Protein AF-A0A4Q3SRD9-F1 (afdb_monomer_lite)

Radius of gyration: 20.33 Å; chains: 1; bounding box: 57×33×54 Å

Sequence (156 aa):
METATLEQQWEKIDLNSDHRSVRLPADCKPNLFIGFDNQNNRRLILSLTGQEKLDINDDVREYIAIQYFDLSRHLIVTLHEERFRDVFNAFILSVFNKVKHLVKPVQAATEIVQIYTDWNEFFSERTQQRLDLPSVMGLFGELFLLFQELEKAGAA

Foldseek 3Di:
DDLVVVVVLQVPQDPPDPDQKDFDDPLQLWRWIWGADPVRWIKIKTAAPDPDDDPDDWDDDDAKTWDADPVRRITMITGPDCVCVVLVSVLVVVLCVVRRPPNHSNVSVVVNSVSCVVSVVVRDPPPPPPPPPVRVVVVVVVVVVVVVVCVVVVND

Secondary structure (DSSP, 8-state):
--HHHHHHHHHT--TTSS--EEEPPTT-SSEEEEEE-TT--EEEEEE--S-PPP----EE-SSEEEEEETTTTEEEEEE--GGGHHHHHHHHHHHHHHHTT---HHHHHHHHHHHHHHHHGGGS-----PPPHHHHHHHHHHHHHHHHHHHHTT--

Structure (mmCIF, N/CA/C/O backbone):
data_AF-A0A4Q3SRD9-F1
#
_entry.id   AF-A0A4Q3SRD9-F1
#
loop_
_atom_site.group_PDB
_atom_site.id
_atom_site.type_symbol
_atom_site.label_atom_id
_atom_site.label_alt_id
_atom_site.label_comp_id
_atom_site.label_asym_id
_atom_site.label_entity_id
_atom_site.label_seq_id
_atom_site.pdbx_PDB_ins_code
_atom_site.Cartn_x
_atom_site.Cartn_y
_atom_site.Cartn_z
_atom_site.occupancy
_atom_site.B_iso_or_equiv
_atom_site.auth_seq_id
_atom_site.auth_comp_id
_atom_site.auth_asym_id
_atom_site.auth_atom_id
_atom_site.pdbx_PDB_model_num
ATOM 1 N N . MET A 1 1 ? -13.048 -1.964 -7.055 1.00 76.31 1 MET A N 1
ATOM 2 C CA . MET A 1 1 ? -12.566 -3.148 -6.320 1.00 76.31 1 MET A CA 1
ATOM 3 C C . MET A 1 1 ? -13.074 -3.041 -4.900 1.00 76.31 1 MET A C 1
ATOM 5 O O . MET A 1 1 ? -13.087 -1.932 -4.378 1.00 76.31 1 MET A O 1
ATOM 9 N N . GLU A 1 2 ? -13.524 -4.146 -4.320 1.00 78.25 2 GLU A N 1
ATOM 10 C CA . GLU A 1 2 ? -13.977 -4.212 -2.927 1.00 78.25 2 GLU A CA 1
ATOM 11 C C . GLU A 1 2 ? -12.889 -4.833 -2.046 1.00 78.25 2 GLU A C 1
ATOM 13 O O . GLU A 1 2 ? -12.022 -5.559 -2.541 1.00 78.25 2 GLU A O 1
ATOM 18 N N . THR A 1 3 ? -12.940 -4.576 -0.738 1.00 76.94 3 THR A N 1
ATOM 19 C CA . THR A 1 3 ? -11.961 -5.083 0.238 1.00 76.94 3 THR A CA 1
ATOM 20 C C . THR A 1 3 ? -11.859 -6.606 0.226 1.00 76.94 3 THR A C 1
ATOM 22 O O . THR A 1 3 ? -10.757 -7.145 0.228 1.00 76.94 3 THR A O 1
ATOM 25 N N . ALA A 1 4 ? -12.993 -7.307 0.119 1.00 74.06 4 ALA A N 1
ATOM 26 C CA . ALA A 1 4 ? -13.022 -8.768 0.049 1.00 74.06 4 ALA A CA 1
ATOM 27 C C . ALA A 1 4 ? -12.277 -9.309 -1.183 1.00 74.06 4 ALA A C 1
ATOM 29 O O . ALA A 1 4 ? -11.557 -10.300 -1.096 1.00 74.06 4 ALA A O 1
ATOM 30 N N . THR A 1 5 ? -12.398 -8.632 -2.329 1.00 81.81 5 THR A N 1
ATOM 31 C CA . THR A 1 5 ? -11.668 -9.011 -3.544 1.00 81.81 5 THR A CA 1
ATOM 32 C C . THR A 1 5 ? -10.167 -8.798 -3.383 1.00 81.81 5 THR A C 1
ATOM 34 O O . THR A 1 5 ? -9.397 -9.597 -3.902 1.00 81.81 5 THR A O 1
ATOM 37 N N . LEU A 1 6 ? -9.739 -7.741 -2.685 1.00 84.81 6 LEU A N 1
ATOM 38 C CA . LEU A 1 6 ? -8.321 -7.471 -2.444 1.00 84.81 6 LEU A CA 1
ATOM 39 C C . LEU A 1 6 ? -7.689 -8.539 -1.539 1.00 84.81 6 LEU A C 1
ATOM 41 O O . LEU A 1 6 ? -6.622 -9.044 -1.870 1.00 84.81 6 LEU A O 1
ATOM 45 N N . GLU A 1 7 ? -8.364 -8.940 -0.460 1.00 85.38 7 GLU A N 1
ATOM 46 C CA . GLU A 1 7 ? -7.888 -10.028 0.410 1.00 85.38 7 GLU A CA 1
ATOM 47 C C . GLU A 1 7 ? -7.751 -11.353 -0.346 1.00 85.38 7 GLU A C 1
ATOM 49 O O . GLU A 1 7 ? -6.721 -12.015 -0.255 1.00 85.38 7 GLU A O 1
ATOM 54 N N . GLN A 1 8 ? -8.703 -11.676 -1.222 1.00 85.19 8 GLN A N 1
ATOM 55 C CA . GLN A 1 8 ? -8.575 -12.841 -2.102 1.00 85.19 8 GLN A CA 1
ATOM 56 C C . GLN A 1 8 ? -7.377 -12.756 -3.060 1.00 85.19 8 GLN A C 1
ATOM 58 O O . GLN A 1 8 ? -6.898 -13.786 -3.526 1.00 85.19 8 GLN A O 1
ATOM 63 N N . GLN A 1 9 ? -6.910 -11.557 -3.433 1.00 86.69 9 GLN A N 1
ATOM 64 C CA . GLN A 1 9 ? -5.688 -11.421 -4.237 1.00 86.69 9 GLN A CA 1
ATOM 65 C C . GLN A 1 9 ? -4.436 -11.629 -3.385 1.00 86.69 9 GLN A C 1
ATOM 67 O O . GLN A 1 9 ? -3.482 -12.230 -3.873 1.00 86.69 9 GLN A O 1
ATOM 72 N N . TRP A 1 10 ? -4.451 -11.190 -2.123 1.00 88.25 10 TRP A N 1
ATOM 73 C CA . TRP A 1 10 ? -3.369 -11.455 -1.176 1.00 88.25 10 TRP A CA 1
ATOM 74 C C . TRP A 1 10 ? -3.178 -12.956 -0.928 1.00 88.25 10 TRP A C 1
ATOM 76 O O . TRP A 1 10 ? -2.049 -13.436 -0.973 1.00 88.25 10 TRP A O 1
ATOM 86 N N . GLU A 1 11 ? -4.268 -13.709 -0.764 1.00 86.75 11 GLU A N 1
ATOM 87 C CA . GLU A 1 11 ? -4.237 -15.166 -0.542 1.00 86.75 11 GLU A CA 1
ATOM 88 C C . GLU A 1 11 ? -3.682 -15.971 -1.728 1.00 86.75 11 GLU A C 1
ATOM 90 O O . GLU A 1 11 ? -3.209 -17.092 -1.553 1.00 86.75 11 GLU A O 1
ATOM 95 N N . LYS A 1 12 ? -3.722 -15.416 -2.945 1.00 85.75 12 LYS A N 1
ATOM 96 C CA . LYS A 1 12 ? -3.196 -16.080 -4.150 1.00 85.75 12 LYS A CA 1
ATOM 97 C C . LYS A 1 12 ? -1.677 -16.010 -4.264 1.00 85.75 12 LYS A C 1
ATOM 99 O O . LYS A 1 12 ? -1.116 -16.693 -5.120 1.00 85.75 12 LYS A O 1
ATOM 104 N N . ILE A 1 13 ? -1.019 -15.158 -3.480 1.00 86.50 13 ILE A N 1
ATOM 105 C CA . ILE A 1 13 ? 0.424 -14.964 -3.578 1.00 86.50 13 ILE A CA 1
ATOM 106 C C . ILE A 1 13 ? 1.127 -16.079 -2.806 1.00 86.50 13 ILE A C 1
ATOM 108 O O . ILE A 1 13 ? 1.071 -16.136 -1.579 1.00 86.50 13 ILE A O 1
ATOM 112 N N . ASP A 1 14 ? 1.835 -16.944 -3.529 1.00 83.75 14 ASP A N 1
ATOM 113 C CA . ASP A 1 14 ? 2.692 -17.951 -2.914 1.00 83.75 14 ASP A CA 1
ATOM 114 C C . ASP A 1 14 ? 3.995 -17.311 -2.415 1.00 83.75 14 ASP A C 1
ATOM 116 O O . ASP A 1 14 ? 4.863 -16.917 -3.203 1.00 83.75 14 ASP A O 1
ATOM 120 N N . LEU A 1 15 ? 4.141 -17.242 -1.091 1.00 80.69 15 LEU A N 1
ATOM 121 C CA . LEU A 1 15 ? 5.334 -16.731 -0.414 1.00 80.69 15 LEU A CA 1
ATOM 122 C C . LEU A 1 15 ? 6.583 -17.591 -0.671 1.00 80.69 15 LEU A C 1
ATOM 124 O O . LEU A 1 15 ? 7.697 -17.106 -0.493 1.00 80.69 15 LEU A O 1
ATOM 128 N N . ASN A 1 16 ? 6.443 -18.845 -1.102 1.00 78.31 16 ASN A N 1
ATOM 129 C CA . ASN A 1 16 ? 7.584 -19.717 -1.408 1.00 78.31 16 ASN A CA 1
ATOM 130 C C . ASN A 1 16 ? 8.042 -19.623 -2.866 1.00 78.31 16 ASN A C 1
ATOM 132 O O . ASN A 1 16 ? 9.073 -20.193 -3.219 1.00 78.31 16 ASN A O 1
ATOM 136 N N . SER A 1 17 ? 7.297 -18.908 -3.707 1.00 75.12 17 SER A N 1
ATOM 137 C CA . SER A 1 17 ? 7.637 -18.723 -5.113 1.00 75.12 17 SER A CA 1
ATOM 138 C C . SER A 1 17 ? 8.626 -17.570 -5.321 1.00 75.12 17 SER A C 1
ATOM 140 O O . SER A 1 17 ? 8.680 -16.622 -4.532 1.00 75.12 17 SER A O 1
ATOM 142 N N . ASP A 1 18 ? 9.362 -17.609 -6.436 1.00 69.38 18 ASP A N 1
ATOM 143 C CA . ASP A 1 18 ? 10.206 -16.489 -6.887 1.00 69.38 18 ASP A CA 1
ATOM 144 C C . ASP A 1 18 ? 9.377 -15.241 -7.255 1.00 69.38 18 ASP A C 1
ATOM 146 O O . ASP A 1 18 ? 9.904 -14.134 -7.339 1.00 69.38 18 ASP A O 1
ATOM 150 N N . HIS A 1 19 ? 8.070 -15.407 -7.491 1.00 67.81 19 HIS A N 1
ATOM 151 C CA . HIS A 1 19 ? 7.162 -14.366 -7.970 1.00 67.81 19 HIS A CA 1
ATOM 152 C C . HIS A 1 19 ? 6.118 -14.045 -6.897 1.00 67.81 19 HIS A C 1
ATOM 154 O O . HIS A 1 19 ? 4.944 -14.392 -7.010 1.00 67.81 19 HIS A O 1
ATOM 160 N N . ARG A 1 20 ? 6.543 -13.333 -5.849 1.00 87.38 20 ARG A N 1
ATOM 161 C CA . ARG A 1 20 ? 5.688 -12.942 -4.714 1.00 87.38 20 ARG A CA 1
ATOM 162 C C . ARG A 1 20 ? 4.788 -11.738 -5.017 1.00 87.38 20 ARG A C 1
ATOM 164 O O . ARG A 1 20 ? 4.638 -10.853 -4.178 1.00 87.38 20 ARG A O 1
ATOM 171 N N . SER A 1 21 ? 4.219 -11.650 -6.218 1.00 89.62 21 SER A N 1
ATOM 172 C CA . SER A 1 21 ? 3.329 -10.548 -6.595 1.00 89.62 21 SER A CA 1
ATOM 173 C C . SER A 1 21 ? 2.230 -10.970 -7.566 1.00 89.62 21 SER A C 1
ATOM 175 O O . SER A 1 21 ? 2.382 -11.883 -8.374 1.00 89.62 21 SER A O 1
ATOM 177 N N . VAL A 1 22 ? 1.097 -10.278 -7.479 1.00 90.69 22 VAL A N 1
ATOM 178 C CA . VAL A 1 22 ? -0.093 -10.483 -8.304 1.00 90.69 22 VAL A CA 1
ATOM 179 C C . VAL A 1 22 ? -0.530 -9.140 -8.873 1.00 90.69 22 VAL A C 1
ATOM 181 O O . VAL A 1 22 ? -0.546 -8.117 -8.185 1.00 90.69 22 VAL A O 1
ATOM 184 N N . ARG A 1 23 ? -0.893 -9.131 -10.158 1.00 89.00 23 ARG A N 1
ATOM 185 C CA . ARG A 1 23 ? -1.420 -7.935 -10.818 1.00 89.00 23 ARG A CA 1
ATOM 186 C C . ARG A 1 23 ? -2.840 -7.656 -10.326 1.00 89.00 23 ARG A C 1
ATOM 188 O O . ARG A 1 23 ? -3.676 -8.558 -10.306 1.00 89.00 23 ARG A O 1
ATOM 195 N N . LEU A 1 24 ? -3.122 -6.401 -9.983 1.00 86.69 24 LEU A N 1
ATOM 196 C CA . LEU A 1 24 ? -4.485 -5.957 -9.700 1.00 86.69 24 LEU A CA 1
ATOM 197 C C . LEU A 1 24 ? -5.360 -6.027 -10.974 1.00 86.69 24 LEU A C 1
ATOM 199 O O . LEU A 1 24 ? -4.819 -6.113 -12.079 1.00 86.69 24 LEU A O 1
ATOM 203 N N . PRO A 1 25 ? -6.702 -6.058 -10.841 1.00 81.56 25 PRO A N 1
ATOM 204 C CA . PRO A 1 25 ? -7.615 -6.461 -11.915 1.00 81.56 25 PRO A CA 1
ATOM 205 C C . PRO A 1 25 ? -7.414 -5.747 -13.265 1.00 81.56 25 PRO A C 1
ATOM 207 O O . PRO A 1 25 ? -6.951 -4.610 -13.335 1.00 81.56 25 PRO A O 1
ATOM 210 N N . ALA A 1 26 ? -7.781 -6.438 -14.353 1.00 63.09 26 ALA A N 1
ATOM 211 C CA . ALA A 1 26 ? -7.483 -6.046 -15.738 1.00 63.09 26 ALA A CA 1
ATOM 212 C C . ALA A 1 26 ? -8.160 -4.747 -16.219 1.00 63.09 26 ALA A C 1
ATOM 214 O O . ALA A 1 26 ? -7.761 -4.199 -17.245 1.00 63.09 26 ALA A O 1
ATOM 215 N N . ASP A 1 27 ? -9.168 -4.248 -15.500 1.00 78.00 27 ASP A N 1
ATOM 216 C CA . ASP A 1 27 ? -9.781 -2.937 -15.744 1.00 78.00 27 ASP A CA 1
ATOM 217 C C . ASP A 1 27 ? -8.857 -1.771 -15.346 1.00 78.00 27 ASP A C 1
ATOM 219 O O . ASP A 1 27 ? -9.083 -0.630 -15.760 1.00 78.00 27 ASP A O 1
ATOM 223 N N . CYS A 1 28 ? -7.794 -2.054 -14.587 1.00 80.88 28 CYS A N 1
ATOM 224 C CA . CYS A 1 28 ? -6.727 -1.116 -14.276 1.00 80.88 28 CYS A CA 1
ATOM 225 C C . CYS A 1 28 ? -5.819 -0.924 -15.496 1.00 80.88 28 CYS A C 1
ATOM 227 O O . CYS A 1 28 ? -5.048 -1.813 -15.875 1.00 80.88 28 CYS A O 1
ATOM 229 N N . LYS A 1 29 ? -5.903 0.258 -16.117 1.00 84.69 29 LYS A N 1
ATOM 230 C CA . LYS A 1 29 ? -5.023 0.617 -17.236 1.00 84.69 29 LYS A CA 1
ATOM 231 C C . LYS A 1 29 ? -3.550 0.698 -16.816 1.00 84.69 29 LYS A C 1
ATOM 233 O O . LYS A 1 29 ? -2.717 0.205 -17.577 1.00 84.69 29 LYS A O 1
ATOM 238 N N . PRO A 1 30 ? -3.197 1.269 -15.646 1.00 85.19 30 PRO A N 1
ATOM 239 C CA . PRO A 1 30 ? -1.835 1.173 -15.138 1.00 85.19 30 PRO A CA 1
ATOM 240 C C . PRO A 1 30 ? -1.450 -0.264 -14.769 1.00 85.19 30 PRO A C 1
ATOM 242 O O . PRO A 1 30 ? -2.270 -1.064 -14.316 1.00 85.19 30 PRO A O 1
ATOM 245 N N . ASN A 1 31 ? -0.162 -0.578 -14.896 1.00 89.00 31 ASN A N 1
ATOM 246 C CA . ASN A 1 31 ? 0.393 -1.848 -14.436 1.00 89.00 31 ASN A CA 1
ATOM 247 C C . ASN A 1 31 ? 0.613 -1.797 -12.920 1.00 89.00 31 ASN A C 1
ATOM 249 O O . ASN A 1 31 ? 1.713 -1.510 -12.449 1.00 89.00 31 ASN A O 1
ATOM 253 N N . LEU A 1 32 ? -0.465 -2.034 -12.173 1.00 91.25 32 LEU A N 1
ATOM 254 C CA . LEU A 1 32 ? -0.478 -2.036 -10.715 1.00 91.25 32 LEU A CA 1
ATOM 255 C C . LEU A 1 32 ? -0.469 -3.475 -10.182 1.00 91.25 32 LEU A C 1
ATOM 257 O O . LEU A 1 32 ? -1.238 -4.322 -10.643 1.00 91.25 32 LEU A O 1
ATOM 261 N N . PHE A 1 33 ? 0.380 -3.743 -9.200 1.00 92.88 33 PHE A N 1
ATOM 262 C CA . PHE A 1 33 ? 0.560 -5.051 -8.579 1.00 92.88 33 PHE A CA 1
ATOM 263 C C . PHE A 1 33 ? 0.567 -4.912 -7.064 1.00 92.88 33 PHE A C 1
ATOM 265 O O . PHE A 1 33 ? 0.988 -3.890 -6.526 1.00 92.88 33 PHE A O 1
ATOM 272 N N . ILE A 1 34 ? 0.143 -5.966 -6.384 1.00 93.81 34 ILE A N 1
ATOM 273 C CA . ILE A 1 34 ? 0.359 -6.152 -4.953 1.00 93.81 34 ILE A CA 1
ATOM 274 C C . ILE A 1 34 ? 1.319 -7.317 -4.752 1.00 93.81 34 ILE A C 1
ATOM 276 O O . ILE A 1 34 ? 1.367 -8.228 -5.578 1.00 93.81 34 ILE A O 1
ATOM 280 N N . GLY A 1 35 ? 2.112 -7.292 -3.692 1.00 93.75 35 GLY A N 1
ATOM 281 C CA . GLY A 1 35 ? 3.103 -8.334 -3.466 1.00 93.75 35 GLY A CA 1
ATOM 282 C C . GLY A 1 35 ? 3.714 -8.307 -2.082 1.00 93.75 35 GLY A C 1
ATOM 283 O O . GLY A 1 35 ? 3.419 -7.426 -1.279 1.00 93.75 35 GLY A O 1
ATOM 284 N N . PHE A 1 36 ? 4.587 -9.270 -1.832 1.00 91.75 36 PHE A N 1
ATOM 285 C CA . PHE A 1 36 ? 5.401 -9.341 -0.632 1.00 91.75 36 PHE A CA 1
ATOM 286 C C . PHE A 1 36 ? 6.870 -9.181 -0.980 1.00 91.75 36 PHE A C 1
ATOM 288 O O . PHE A 1 36 ? 7.313 -9.528 -2.077 1.00 91.75 36 PHE A O 1
ATOM 295 N N . ASP A 1 37 ? 7.635 -8.670 -0.029 1.00 89.19 37 ASP A N 1
ATOM 296 C CA . ASP A 1 37 ? 9.082 -8.646 -0.141 1.00 89.19 37 ASP A CA 1
ATOM 297 C C . ASP A 1 37 ? 9.763 -9.853 0.499 1.00 89.19 37 ASP A C 1
ATOM 299 O O . ASP A 1 37 ? 9.127 -10.817 0.932 1.00 89.19 37 ASP A O 1
ATOM 303 N N . ASN A 1 38 ? 11.094 -9.808 0.540 1.00 86.19 38 ASN A N 1
ATOM 304 C CA . ASN A 1 38 ? 11.903 -10.866 1.137 1.00 86.19 38 ASN A CA 1
ATOM 305 C C . ASN A 1 38 ? 11.708 -10.967 2.661 1.00 86.19 38 ASN A C 1
ATOM 307 O O . ASN A 1 38 ? 12.038 -11.996 3.241 1.00 86.19 38 ASN A O 1
ATOM 311 N N . GLN A 1 39 ? 11.183 -9.918 3.297 1.00 87.12 39 GLN A N 1
ATOM 312 C CA . GLN A 1 39 ? 10.861 -9.835 4.722 1.00 87.12 39 GLN A CA 1
ATOM 313 C C . GLN A 1 39 ? 9.368 -10.096 4.998 1.00 87.12 39 GLN A C 1
ATOM 315 O O . GLN A 1 39 ? 8.943 -10.002 6.144 1.00 87.12 39 GLN A O 1
ATOM 320 N N . ASN A 1 40 ? 8.585 -10.463 3.976 1.00 87.88 40 ASN A N 1
ATOM 321 C CA . ASN A 1 40 ? 7.128 -10.629 4.018 1.00 87.88 40 ASN A CA 1
ATOM 322 C C . ASN A 1 40 ? 6.339 -9.340 4.314 1.00 87.88 40 ASN A C 1
ATOM 324 O O . ASN A 1 40 ? 5.187 -9.403 4.737 1.00 87.88 40 ASN A O 1
ATOM 328 N N . ASN A 1 41 ? 6.908 -8.175 4.021 1.00 91.31 41 ASN A N 1
ATOM 329 C CA . ASN A 1 41 ? 6.192 -6.904 4.063 1.00 91.31 41 ASN A CA 1
ATOM 330 C C . ASN A 1 41 ? 5.271 -6.768 2.849 1.00 91.31 41 ASN A C 1
ATOM 332 O O . ASN A 1 41 ? 5.692 -7.027 1.714 1.00 91.31 41 ASN A O 1
ATOM 336 N N . ARG A 1 42 ? 4.036 -6.304 3.065 1.00 94.00 42 ARG A N 1
ATOM 337 C CA . ARG A 1 42 ? 3.092 -6.004 1.979 1.00 94.00 42 ARG A CA 1
ATOM 338 C C . ARG A 1 42 ? 3.590 -4.821 1.147 1.00 94.00 42 ARG A C 1
ATOM 340 O O . ARG A 1 42 ? 4.058 -3.813 1.675 1.00 94.00 42 ARG A O 1
ATOM 347 N N . ARG A 1 43 ? 3.445 -4.928 -0.172 1.00 94.50 43 ARG A N 1
ATOM 348 C CA . ARG A 1 43 ? 3.860 -3.922 -1.152 1.00 94.50 43 ARG A CA 1
ATOM 349 C C . ARG A 1 43 ? 2.775 -3.638 -2.174 1.00 94.50 43 ARG A C 1
ATOM 351 O O . ARG A 1 43 ? 2.102 -4.548 -2.653 1.00 94.50 43 ARG A O 1
ATOM 358 N N . LEU A 1 44 ? 2.685 -2.373 -2.560 1.00 94.81 44 LEU A N 1
ATOM 359 C CA . LEU A 1 44 ? 1.999 -1.904 -3.754 1.00 94.81 44 LEU A CA 1
ATOM 360 C C . LEU A 1 44 ? 3.058 -1.475 -4.768 1.00 94.81 44 LEU A C 1
ATOM 362 O O . LEU A 1 44 ? 3.952 -0.701 -4.442 1.00 94.81 44 LEU A O 1
ATOM 366 N N . ILE A 1 45 ? 2.968 -1.980 -5.991 1.00 93.94 45 ILE A N 1
ATOM 367 C CA . ILE A 1 45 ? 3.978 -1.787 -7.029 1.00 93.94 45 ILE A CA 1
ATOM 368 C C . ILE A 1 45 ? 3.288 -1.224 -8.265 1.00 93.94 45 ILE A C 1
ATOM 370 O O . ILE A 1 45 ? 2.399 -1.853 -8.836 1.00 93.94 45 ILE A O 1
ATOM 374 N N . LEU A 1 46 ? 3.723 -0.054 -8.711 1.00 92.00 46 LEU A N 1
ATOM 375 C CA . LEU A 1 46 ? 3.367 0.515 -10.003 1.00 92.00 46 LEU A CA 1
ATOM 376 C C . LEU A 1 46 ? 4.551 0.341 -10.954 1.00 92.00 46 LEU A C 1
ATOM 378 O O . LEU A 1 46 ? 5.630 0.879 -10.712 1.00 92.00 46 LEU A O 1
ATOM 382 N N . SER A 1 47 ? 4.334 -0.373 -12.055 1.00 90.06 47 SER A N 1
ATOM 383 C CA . SER A 1 47 ? 5.305 -0.485 -13.145 1.00 90.06 47 SER A CA 1
ATOM 384 C C . SER A 1 47 ? 5.044 0.587 -14.203 1.00 90.06 47 SER A C 1
ATOM 386 O O . SER A 1 47 ? 3.939 0.697 -14.747 1.00 90.06 47 SER A O 1
ATOM 388 N N . LEU A 1 48 ? 6.063 1.388 -14.498 1.00 86.62 48 LEU A N 1
ATOM 389 C CA . LEU A 1 48 ? 5.993 2.503 -15.437 1.00 86.62 48 LEU A CA 1
ATOM 390 C C . LEU A 1 48 ? 6.535 2.061 -16.799 1.00 86.62 48 LEU A C 1
ATOM 392 O O . LEU A 1 48 ? 7.721 1.795 -16.967 1.00 86.62 48 LEU A O 1
ATOM 396 N N . THR A 1 49 ? 5.665 2.016 -17.808 1.00 77.31 49 THR A N 1
ATOM 397 C CA . THR A 1 49 ? 6.035 1.608 -19.176 1.00 77.31 49 THR A CA 1
ATOM 398 C C . THR A 1 49 ? 6.584 2.753 -20.038 1.00 77.31 49 THR A C 1
ATOM 400 O O . THR A 1 49 ? 7.038 2.520 -21.157 1.00 77.31 49 THR A O 1
ATOM 403 N N . GLY A 1 50 ? 6.550 3.995 -19.543 1.00 70.19 50 GLY A N 1
ATOM 404 C CA . GLY A 1 50 ? 7.002 5.193 -20.261 1.00 70.19 50 GLY A CA 1
ATOM 405 C C . GLY A 1 50 ? 8.491 5.500 -20.074 1.00 70.19 50 GLY A C 1
ATOM 406 O O . GLY A 1 50 ? 9.116 5.010 -19.139 1.00 70.19 50 GLY A O 1
ATOM 407 N N . GLN A 1 51 ? 9.059 6.326 -20.964 1.00 69.31 51 GLN A N 1
ATOM 408 C CA . GLN A 1 51 ? 10.422 6.882 -20.846 1.00 69.31 51 GLN A CA 1
ATOM 409 C C . GLN A 1 51 ? 10.472 8.252 -20.152 1.00 69.31 51 GLN A C 1
ATOM 411 O O . GLN A 1 51 ? 11.527 8.877 -20.094 1.00 69.31 51 GLN A O 1
ATOM 416 N N . GLU A 1 52 ? 9.334 8.728 -19.656 1.00 72.62 52 GLU A N 1
ATOM 417 C CA . GLU A 1 52 ? 9.228 10.021 -18.992 1.00 72.62 52 GLU A CA 1
ATOM 418 C C . GLU A 1 52 ? 9.994 9.989 -17.664 1.00 72.62 52 GLU A C 1
ATOM 420 O O . GLU A 1 52 ? 9.886 9.034 -16.895 1.00 72.62 52 GLU A O 1
ATOM 425 N N . LYS A 1 53 ? 10.788 11.034 -17.410 1.00 70.06 53 LYS A N 1
ATOM 426 C CA . LYS A 1 53 ? 11.510 11.179 -16.149 1.00 70.06 53 LYS A CA 1
ATOM 427 C C . LYS A 1 53 ? 10.517 11.581 -15.061 1.00 70.06 53 LYS A C 1
ATOM 429 O O . LYS A 1 53 ? 9.797 12.565 -15.221 1.00 70.06 53 LYS A O 1
ATOM 434 N N . LEU A 1 54 ? 10.497 10.821 -13.975 1.00 77.00 54 LEU A N 1
ATOM 435 C CA . LEU A 1 54 ? 9.736 11.130 -12.773 1.00 77.00 54 LEU A CA 1
ATOM 436 C C . LEU A 1 54 ? 10.689 11.688 -11.725 1.00 77.00 54 LEU A C 1
ATOM 438 O O . LEU A 1 54 ? 11.744 11.112 -11.483 1.00 77.00 54 LEU A O 1
ATOM 442 N N . ASP A 1 55 ? 10.313 12.817 -11.138 1.00 74.00 55 ASP A N 1
ATOM 443 C CA . ASP A 1 55 ? 11.005 13.398 -9.992 1.00 74.00 55 ASP A CA 1
ATOM 444 C C . ASP A 1 55 ? 10.156 13.109 -8.753 1.00 74.00 55 ASP A C 1
ATOM 446 O O . ASP A 1 55 ? 9.322 13.913 -8.335 1.00 74.00 55 ASP A O 1
ATOM 450 N N . ILE A 1 56 ? 10.254 11.869 -8.271 1.00 80.56 56 ILE A N 1
ATOM 451 C CA . ILE A 1 56 ? 9.578 11.415 -7.055 1.00 80.56 56 ILE A CA 1
ATOM 452 C C . ILE A 1 56 ? 10.643 11.321 -5.976 1.00 80.56 56 ILE A C 1
ATOM 454 O O . ILE A 1 56 ? 11.603 10.569 -6.119 1.00 80.56 56 ILE A O 1
ATOM 458 N N . ASN A 1 57 ? 10.454 12.080 -4.901 1.00 80.62 57 ASN A N 1
ATOM 459 C CA . ASN A 1 57 ? 11.298 11.961 -3.726 1.00 80.62 57 ASN A CA 1
ATOM 460 C C . ASN A 1 57 ? 10.890 10.717 -2.944 1.00 80.62 57 ASN A C 1
ATOM 462 O O . ASN A 1 57 ? 9.724 10.578 -2.563 1.00 80.62 57 ASN A O 1
ATOM 466 N N . ASP A 1 58 ? 11.859 9.847 -2.688 1.00 88.06 58 ASP A N 1
ATOM 467 C CA . ASP A 1 58 ? 11.690 8.747 -1.750 1.00 88.06 58 ASP A CA 1
ATOM 468 C C . ASP A 1 58 ? 11.344 9.307 -0.361 1.00 88.06 58 ASP A C 1
ATOM 470 O O . ASP A 1 58 ? 11.969 10.256 0.120 1.00 88.06 58 ASP A O 1
ATOM 474 N N . ASP A 1 59 ? 10.361 8.701 0.296 1.00 89.06 59 ASP A N 1
ATOM 475 C CA . ASP A 1 59 ? 10.008 8.982 1.688 1.00 89.06 59 ASP A CA 1
ATOM 476 C C . ASP A 1 59 ? 9.965 7.648 2.427 1.00 89.06 59 ASP A C 1
ATOM 478 O O . ASP A 1 59 ? 9.057 6.838 2.237 1.00 89.06 59 ASP A O 1
ATOM 482 N N . VAL A 1 60 ? 10.996 7.403 3.233 1.00 86.56 60 VAL A N 1
ATOM 483 C CA . VAL A 1 60 ? 11.147 6.184 4.029 1.00 86.56 60 VAL A CA 1
ATOM 484 C C . VAL A 1 60 ? 10.844 6.529 5.478 1.00 86.56 60 VAL A C 1
ATOM 486 O O . VAL A 1 60 ? 11.630 7.214 6.135 1.00 86.56 60 VAL A O 1
ATOM 489 N N . ARG A 1 61 ? 9.704 6.051 5.978 1.00 85.50 61 ARG A N 1
ATOM 490 C CA . ARG A 1 61 ? 9.290 6.223 7.373 1.00 85.50 61 ARG A CA 1
ATOM 491 C C . ARG A 1 61 ? 9.245 4.888 8.098 1.00 85.50 61 ARG A C 1
ATOM 493 O O . ARG A 1 61 ? 9.444 3.831 7.510 1.00 85.50 61 ARG A O 1
ATOM 500 N N . GLU A 1 62 ? 8.978 4.959 9.397 1.00 83.38 62 GLU A N 1
ATOM 501 C CA . GLU A 1 62 ? 8.994 3.806 10.299 1.00 83.38 62 GLU A CA 1
ATOM 502 C C . GLU A 1 62 ? 7.993 2.709 9.896 1.00 83.38 62 GLU A C 1
ATOM 504 O O . GLU A 1 62 ? 8.334 1.532 9.927 1.00 83.38 62 GLU A O 1
ATOM 509 N N . TYR A 1 63 ? 6.781 3.085 9.474 1.00 89.94 63 TYR A N 1
ATOM 510 C CA . TYR A 1 63 ? 5.681 2.134 9.251 1.00 89.94 63 TYR A CA 1
ATOM 511 C C . TYR A 1 63 ? 5.300 1.951 7.785 1.00 89.94 63 TYR A C 1
ATOM 513 O O . TYR A 1 63 ? 4.766 0.908 7.409 1.00 89.94 63 TYR A O 1
ATOM 521 N N . ILE A 1 64 ? 5.569 2.950 6.949 1.00 92.75 64 ILE A N 1
ATOM 522 C CA . ILE A 1 64 ? 5.296 2.920 5.516 1.00 92.75 64 ILE A CA 1
ATOM 523 C C . ILE A 1 64 ? 6.401 3.677 4.781 1.00 92.75 64 ILE A C 1
ATOM 525 O O . ILE A 1 64 ? 6.928 4.666 5.289 1.00 92.75 64 ILE A O 1
ATOM 529 N N . ALA A 1 65 ? 6.759 3.213 3.593 1.00 93.19 65 ALA A N 1
ATOM 530 C CA . ALA A 1 65 ? 7.735 3.869 2.739 1.00 93.19 65 ALA A CA 1
ATOM 531 C C . ALA A 1 65 ? 7.236 3.925 1.301 1.00 93.19 65 ALA A C 1
ATOM 533 O O . ALA A 1 65 ? 6.606 2.979 0.827 1.00 93.19 65 ALA A O 1
ATOM 534 N N . ILE A 1 66 ? 7.568 4.999 0.593 1.00 93.81 66 ILE A N 1
ATOM 535 C CA . ILE A 1 66 ? 7.430 5.114 -0.858 1.00 93.81 66 ILE A CA 1
ATOM 536 C C . ILE A 1 66 ? 8.815 5.303 -1.468 1.00 93.81 66 ILE A C 1
ATOM 538 O O . ILE A 1 66 ? 9.605 6.127 -1.012 1.00 93.81 66 ILE A O 1
ATOM 542 N N . GLN A 1 67 ? 9.118 4.501 -2.482 1.00 92.88 67 GLN A N 1
ATOM 543 C CA . GLN A 1 67 ? 10.415 4.492 -3.141 1.00 92.88 67 GLN A CA 1
ATOM 544 C C . GLN A 1 67 ? 10.238 4.375 -4.645 1.00 92.88 67 GLN A C 1
ATOM 546 O O . GLN A 1 67 ? 9.444 3.559 -5.129 1.00 92.88 67 GLN A O 1
ATOM 551 N N . TYR A 1 68 ? 11.001 5.160 -5.390 1.00 91.25 68 TYR A N 1
ATOM 552 C CA . TYR A 1 68 ? 11.008 5.130 -6.839 1.00 91.25 68 TYR A CA 1
ATOM 553 C C . TYR A 1 68 ? 12.355 4.632 -7.367 1.00 91.25 68 TYR A C 1
ATOM 555 O O . TYR A 1 68 ? 13.412 5.225 -7.176 1.00 91.25 68 TYR A O 1
ATOM 563 N N . PHE A 1 69 ? 12.312 3.507 -8.075 1.00 88.19 69 PHE A N 1
ATOM 564 C CA . PHE A 1 69 ? 13.488 2.885 -8.665 1.00 88.19 69 PHE A CA 1
ATOM 565 C C . PHE A 1 69 ? 13.599 3.270 -10.138 1.00 88.19 69 PHE A C 1
ATOM 567 O O . PHE A 1 69 ? 12.981 2.638 -10.994 1.00 88.19 69 PHE A O 1
ATOM 574 N N . ASP A 1 70 ? 14.440 4.257 -10.444 1.00 83.50 70 ASP A N 1
ATOM 575 C CA . ASP A 1 70 ? 14.662 4.753 -11.811 1.00 83.50 70 ASP A CA 1
ATOM 576 C C . ASP A 1 70 ? 15.106 3.665 -12.803 1.00 83.50 70 ASP A C 1
ATOM 578 O O . ASP A 1 70 ? 14.636 3.614 -13.941 1.00 83.50 70 ASP A O 1
ATOM 582 N N . LEU A 1 71 ? 16.004 2.771 -12.371 1.00 83.19 71 LEU A N 1
ATOM 583 C CA . LEU A 1 71 ? 16.573 1.722 -13.227 1.00 83.19 71 LEU A CA 1
ATOM 584 C C . LEU A 1 71 ? 15.528 0.692 -13.657 1.00 83.19 71 LEU A C 1
ATOM 586 O O . LEU A 1 71 ? 15.496 0.284 -14.815 1.00 83.19 71 LEU A O 1
ATOM 590 N N . SER A 1 72 ? 14.688 0.258 -12.716 1.00 84.38 72 SER A N 1
ATOM 591 C CA . SER A 1 72 ? 13.653 -0.740 -12.982 1.00 84.38 72 SER A CA 1
ATOM 592 C C . SER A 1 72 ? 12.328 -0.103 -13.398 1.00 84.38 72 SER A C 1
ATOM 594 O O . SER A 1 72 ? 11.464 -0.810 -13.902 1.00 84.38 72 SER A O 1
ATOM 596 N N . ARG A 1 73 ? 12.171 1.215 -13.221 1.00 87.81 73 ARG A N 1
ATOM 597 C CA . ARG A 1 73 ? 10.944 1.989 -13.455 1.00 87.81 73 ARG A CA 1
ATOM 598 C C . ARG A 1 73 ? 9.755 1.488 -12.646 1.00 87.81 73 ARG A C 1
ATOM 600 O O . ARG A 1 73 ? 8.650 1.317 -13.165 1.00 87.81 73 ARG A O 1
ATOM 607 N N . HIS A 1 74 ? 9.990 1.275 -11.356 1.00 91.00 74 HIS A N 1
ATOM 608 C CA . HIS A 1 74 ? 8.945 0.895 -10.413 1.00 91.00 74 HIS A CA 1
ATOM 609 C C . HIS A 1 74 ? 8.805 1.941 -9.317 1.00 91.00 74 HIS A C 1
ATOM 611 O O . HIS A 1 74 ? 9.789 2.313 -8.684 1.00 91.00 74 HIS A O 1
ATOM 617 N N . LEU A 1 75 ? 7.570 2.368 -9.072 1.00 92.25 75 LEU A N 1
ATOM 618 C CA . LEU A 1 75 ? 7.196 3.065 -7.848 1.00 92.25 75 LEU A CA 1
ATOM 619 C C . LEU A 1 75 ? 6.636 2.022 -6.881 1.00 92.25 75 LEU A C 1
ATOM 621 O O . LEU A 1 75 ? 5.688 1.310 -7.217 1.00 92.25 75 LEU A O 1
ATOM 625 N N . ILE A 1 76 ? 7.243 1.904 -5.708 1.00 93.88 76 ILE A N 1
ATOM 626 C CA . ILE A 1 76 ? 6.922 0.882 -4.717 1.00 93.88 76 ILE A CA 1
ATOM 627 C C . ILE A 1 76 ? 6.526 1.571 -3.421 1.00 93.88 76 ILE A C 1
ATOM 629 O O . ILE A 1 76 ? 7.279 2.382 -2.895 1.00 93.88 76 ILE A O 1
ATOM 633 N N . VAL A 1 77 ? 5.364 1.206 -2.889 1.00 95.06 77 VAL A N 1
ATOM 634 C CA . VAL A 1 77 ? 4.955 1.550 -1.527 1.00 95.06 77 VAL A CA 1
ATOM 635 C C . VAL A 1 77 ? 5.039 0.286 -0.681 1.00 95.06 77 VAL A C 1
ATOM 637 O O . VAL A 1 77 ? 4.412 -0.716 -1.024 1.00 95.06 77 VAL A O 1
ATOM 640 N N . THR A 1 78 ? 5.814 0.317 0.399 1.00 95.12 78 THR A N 1
ATOM 641 C CA . THR A 1 78 ? 6.033 -0.821 1.304 1.00 95.12 78 THR A CA 1
ATOM 642 C C . THR A 1 78 ? 5.456 -0.515 2.676 1.00 95.12 78 THR A C 1
ATOM 644 O O . THR A 1 78 ? 5.697 0.559 3.218 1.00 95.12 78 THR A O 1
ATOM 647 N N . LEU A 1 79 ? 4.718 -1.467 3.241 1.00 94.69 79 LEU A N 1
ATOM 648 C CA . LEU A 1 79 ? 4.261 -1.437 4.625 1.00 94.69 79 LEU A CA 1
ATOM 649 C C . LEU A 1 79 ? 5.260 -2.193 5.507 1.00 94.69 79 LEU A C 1
ATOM 651 O O . LEU A 1 79 ? 5.421 -3.394 5.331 1.00 94.69 79 LEU A O 1
ATOM 655 N N . HIS A 1 80 ? 5.895 -1.517 6.459 1.00 91.62 80 HIS A N 1
ATOM 656 C CA . HIS A 1 80 ? 6.891 -2.115 7.357 1.00 91.62 80 HIS A CA 1
ATOM 657 C C . HIS A 1 80 ? 6.300 -2.680 8.656 1.00 91.62 80 HIS A C 1
ATOM 659 O O . HIS A 1 80 ? 6.995 -3.375 9.391 1.00 91.62 80 HIS A O 1
ATOM 665 N N . GLU A 1 81 ? 5.028 -2.395 8.946 1.00 89.31 81 GLU A N 1
ATOM 666 C CA . GLU A 1 81 ? 4.381 -2.776 10.201 1.00 89.31 81 GLU A CA 1
ATOM 667 C C . GLU A 1 81 ? 2.980 -3.358 9.962 1.00 89.31 81 GLU A C 1
ATOM 669 O O . GLU A 1 81 ? 2.051 -2.670 9.524 1.00 89.31 81 GLU A O 1
ATOM 674 N N . GLU A 1 82 ? 2.823 -4.642 10.289 1.00 88.00 82 GLU A N 1
ATOM 675 C CA . GLU A 1 82 ? 1.625 -5.437 9.997 1.00 88.00 82 GLU A CA 1
ATOM 676 C C . GLU A 1 82 ? 0.393 -4.966 10.783 1.00 88.00 82 GLU A C 1
ATOM 678 O O . GLU A 1 82 ? -0.734 -5.140 10.318 1.00 88.00 82 GLU A O 1
ATOM 683 N N . ARG A 1 83 ? 0.549 -4.287 11.932 1.00 88.50 83 ARG A N 1
ATOM 684 C CA . ARG A 1 83 ? -0.612 -3.745 12.675 1.00 88.50 83 ARG A CA 1
ATOM 685 C C . ARG A 1 83 ? -1.441 -2.745 11.855 1.00 88.50 83 ARG A C 1
ATOM 687 O O . ARG A 1 83 ? -2.615 -2.537 12.150 1.00 88.50 83 ARG A O 1
ATOM 694 N N . PHE A 1 84 ? -0.852 -2.141 10.820 1.00 89.81 84 PHE A N 1
ATOM 695 C CA . PHE A 1 84 ? -1.517 -1.202 9.911 1.00 89.81 84 PHE A CA 1
ATOM 696 C C . PHE A 1 84 ? -2.057 -1.859 8.633 1.00 89.81 84 PHE A C 1
ATOM 698 O O . PHE A 1 84 ? -2.490 -1.157 7.720 1.00 89.81 84 PHE A O 1
ATOM 705 N N . ARG A 1 85 ? -2.077 -3.192 8.547 1.00 90.81 85 ARG A N 1
ATOM 706 C CA . ARG A 1 85 ? -2.535 -3.946 7.371 1.00 90.81 85 ARG A CA 1
ATOM 707 C C . ARG A 1 85 ? -3.889 -3.489 6.830 1.00 90.81 85 ARG A C 1
ATOM 709 O O . ARG A 1 85 ? -4.033 -3.280 5.628 1.00 90.81 85 ARG A O 1
ATOM 716 N N . ASP A 1 86 ? -4.876 -3.307 7.702 1.00 89.81 86 ASP A N 1
ATOM 717 C CA . ASP A 1 86 ? -6.229 -2.936 7.276 1.00 89.81 86 ASP A CA 1
ATOM 718 C C . ASP A 1 86 ? -6.278 -1.488 6.748 1.00 89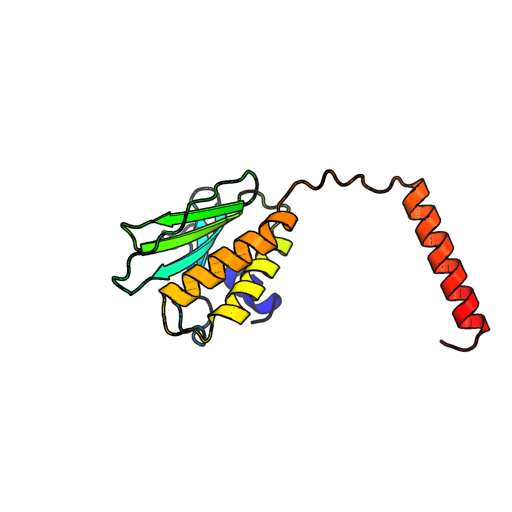.81 86 ASP A C 1
ATOM 720 O O . ASP A 1 86 ? -6.953 -1.207 5.754 1.00 89.81 86 ASP A O 1
ATOM 724 N N . VAL A 1 87 ? -5.483 -0.586 7.338 1.00 91.12 87 VAL A N 1
ATOM 725 C CA . VAL A 1 87 ? -5.281 0.787 6.838 1.00 91.12 87 VAL A CA 1
ATOM 726 C C . VAL A 1 87 ? -4.590 0.752 5.475 1.00 91.12 87 VAL A C 1
ATOM 728 O O . VAL A 1 87 ? -5.003 1.444 4.547 1.00 91.12 87 VAL A O 1
ATOM 731 N N . PHE A 1 88 ? -3.586 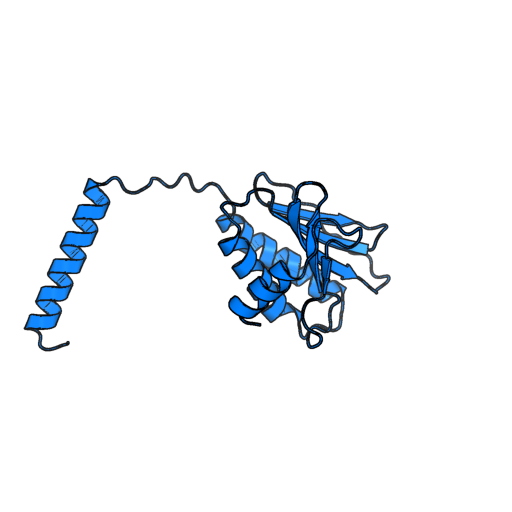-0.109 5.314 1.00 94.12 88 PHE A N 1
ATOM 732 C CA . PHE A 1 88 ? -2.872 -0.286 4.055 1.00 94.12 88 PHE A CA 1
ATOM 733 C C . PHE A 1 88 ? -3.766 -0.837 2.941 1.00 94.12 88 PHE A C 1
ATOM 735 O O . PHE A 1 88 ? -3.709 -0.368 1.806 1.00 94.12 88 PHE A O 1
ATOM 742 N N . ASN A 1 89 ? -4.663 -1.768 3.254 1.00 92.62 89 ASN A N 1
ATOM 743 C CA . ASN A 1 89 ? -5.664 -2.240 2.301 1.00 92.62 89 ASN A CA 1
ATOM 744 C C . ASN A 1 89 ? -6.611 -1.117 1.857 1.00 92.62 89 ASN A C 1
ATOM 746 O O . ASN A 1 89 ? -6.899 -0.986 0.666 1.00 92.62 89 ASN A O 1
ATOM 750 N N . ALA A 1 90 ? -7.066 -0.277 2.790 1.00 92.19 90 ALA A N 1
ATOM 751 C CA . ALA A 1 90 ? -7.898 0.880 2.468 1.00 92.19 90 ALA A CA 1
ATOM 752 C C . ALA A 1 90 ? -7.144 1.919 1.612 1.00 92.19 90 ALA A C 1
ATOM 754 O O . ALA A 1 90 ? -7.712 2.472 0.662 1.00 92.19 90 ALA A O 1
ATOM 755 N N . PHE A 1 91 ? -5.846 2.107 1.866 1.00 94.19 91 PHE A N 1
ATOM 756 C CA . PHE A 1 91 ? -4.950 2.889 1.014 1.00 94.19 91 PHE A CA 1
ATOM 757 C C . PHE A 1 91 ? -4.872 2.310 -0.409 1.00 94.19 91 PHE A C 1
ATOM 759 O O . PHE A 1 91 ? -5.120 3.032 -1.375 1.00 94.19 91 PHE A O 1
ATOM 766 N N . ILE A 1 92 ? -4.623 1.003 -0.566 1.00 93.62 92 ILE A N 1
ATOM 767 C CA . ILE A 1 92 ? -4.552 0.341 -1.884 1.00 93.62 92 ILE A CA 1
ATOM 768 C C . ILE A 1 92 ? -5.863 0.505 -2.657 1.00 93.62 92 ILE A C 1
ATOM 770 O O . ILE A 1 92 ? -5.845 0.784 -3.856 1.00 93.62 92 ILE A O 1
ATOM 774 N N . LEU A 1 93 ? -7.009 0.353 -1.990 1.00 92.12 93 LEU A N 1
ATOM 775 C CA . LEU A 1 93 ? -8.319 0.559 -2.613 1.00 92.12 93 LEU A CA 1
ATOM 776 C C . LEU A 1 93 ? -8.506 2.007 -3.076 1.00 92.12 93 LEU A C 1
ATOM 778 O O . LEU A 1 93 ? -9.028 2.234 -4.171 1.00 92.12 93 LEU A O 1
ATOM 782 N N . SER A 1 94 ? -8.059 2.975 -2.275 1.00 92.50 94 SER A N 1
ATOM 783 C CA . SER A 1 94 ? -8.102 4.400 -2.620 1.00 92.50 94 SER A CA 1
ATOM 784 C C . SER A 1 94 ? -7.241 4.697 -3.845 1.00 92.50 94 SER A C 1
ATOM 786 O O . SER A 1 94 ? -7.732 5.299 -4.804 1.00 92.50 94 SER A O 1
ATOM 788 N N . VAL A 1 95 ? -6.009 4.177 -3.868 1.00 93.25 95 VAL A N 1
ATOM 789 C CA . VAL A 1 95 ? -5.124 4.241 -5.037 1.00 93.25 95 VAL A CA 1
ATOM 790 C C . VAL A 1 95 ? -5.809 3.639 -6.254 1.00 93.25 95 VAL A C 1
ATOM 792 O O . VAL A 1 95 ? -5.981 4.326 -7.259 1.00 93.25 95 VAL A O 1
ATOM 795 N N . PHE A 1 96 ? -6.249 2.383 -6.168 1.00 91.50 96 PHE A N 1
ATOM 796 C CA . PHE A 1 96 ? -6.861 1.670 -7.286 1.00 91.50 96 PHE A CA 1
ATOM 797 C C . PHE A 1 96 ? -8.043 2.448 -7.868 1.00 91.50 96 PHE A C 1
ATOM 799 O O . PHE A 1 96 ? -8.121 2.654 -9.078 1.00 91.50 96 PHE A O 1
ATOM 806 N N . ASN A 1 97 ? -8.956 2.923 -7.019 1.00 90.44 97 ASN A N 1
ATOM 807 C CA . ASN A 1 97 ? -10.143 3.640 -7.471 1.00 90.44 97 ASN A CA 1
ATOM 808 C C . ASN A 1 97 ? -9.808 4.965 -8.166 1.00 90.44 97 ASN A C 1
ATOM 810 O O . ASN A 1 97 ? -10.514 5.327 -9.110 1.00 90.44 97 ASN A O 1
ATOM 814 N N . LYS A 1 98 ? -8.736 5.648 -7.750 1.00 91.00 98 LYS A N 1
ATOM 815 C CA . LYS A 1 98 ? -8.279 6.897 -8.366 1.00 91.00 98 LYS A CA 1
ATOM 816 C C . LYS A 1 98 ? -7.532 6.662 -9.680 1.00 91.00 98 LYS A C 1
ATOM 818 O O . LYS A 1 98 ? -7.787 7.362 -10.658 1.00 91.00 98 LYS A O 1
ATOM 823 N N . VAL A 1 99 ? -6.639 5.668 -9.730 1.00 91.38 99 VAL A N 1
ATOM 824 C CA . VAL A 1 99 ? -5.697 5.511 -10.853 1.00 91.38 99 VAL A CA 1
ATOM 825 C C . VAL A 1 99 ? -6.151 4.545 -11.942 1.00 91.38 99 VAL A C 1
ATOM 827 O O . VAL A 1 99 ? -5.646 4.634 -13.059 1.00 91.38 99 VAL A O 1
ATOM 830 N N . LYS A 1 100 ? -7.127 3.659 -11.689 1.00 89.88 100 LYS A N 1
ATOM 831 C CA . LYS A 1 100 ? -7.545 2.598 -12.635 1.00 89.88 100 LYS A CA 1
ATOM 832 C C . LYS A 1 100 ? -7.869 3.082 -14.053 1.00 89.88 100 LYS A C 1
ATOM 834 O O . LYS A 1 100 ? -7.672 2.343 -15.013 1.00 89.88 100 LYS A O 1
ATOM 839 N N . HIS A 1 101 ? -8.345 4.317 -14.212 1.00 88.69 101 HIS A N 1
ATOM 840 C CA . HIS A 1 101 ? -8.729 4.877 -15.513 1.00 88.69 101 HIS A CA 1
ATOM 841 C C . HIS A 1 101 ? -7.625 5.688 -16.208 1.00 88.69 101 HIS A C 1
ATOM 843 O O . HIS A 1 101 ? -7.782 6.028 -17.391 1.00 88.69 101 HIS A O 1
ATOM 849 N N . LEU A 1 102 ? -6.528 5.981 -15.505 1.00 87.81 102 LEU A N 1
ATOM 850 C CA . LEU A 1 102 ? -5.428 6.805 -15.994 1.00 87.81 102 LEU A CA 1
ATOM 851 C C . LEU A 1 102 ? -4.588 6.019 -16.999 1.00 87.81 102 LEU A C 1
ATOM 853 O O . LEU A 1 102 ? -4.074 4.945 -16.710 1.00 87.81 102 LEU A O 1
ATOM 857 N N . VAL A 1 103 ? -4.462 6.562 -18.208 1.00 84.75 103 VAL A N 1
ATOM 858 C CA . VAL A 1 103 ? -3.666 5.947 -19.284 1.00 84.75 103 VAL A CA 1
ATOM 859 C C . VAL A 1 103 ? -2.192 6.328 -19.153 1.00 84.75 103 VAL A C 1
ATOM 861 O O . VAL A 1 103 ? -1.319 5.544 -19.508 1.00 84.75 103 VAL A O 1
ATOM 864 N N . LYS A 1 104 ? -1.911 7.543 -18.666 1.00 84.62 104 LYS A N 1
ATOM 865 C CA . LYS A 1 104 ? -0.553 8.077 -18.587 1.00 84.62 104 LYS A CA 1
ATOM 866 C C . LYS A 1 104 ? 0.140 7.579 -17.312 1.00 84.62 104 LYS A C 1
ATOM 868 O O . LYS A 1 104 ? -0.329 7.921 -16.224 1.00 84.62 104 LYS A O 1
ATOM 873 N N . PRO A 1 105 ? 1.261 6.841 -17.421 1.00 82.94 105 PRO A N 1
ATOM 874 C CA . PRO A 1 105 ? 1.964 6.296 -16.260 1.00 82.94 105 PRO A CA 1
ATOM 875 C C . PRO A 1 105 ? 2.428 7.375 -15.273 1.00 82.94 105 PRO A C 1
ATOM 877 O O . PRO A 1 105 ? 2.276 7.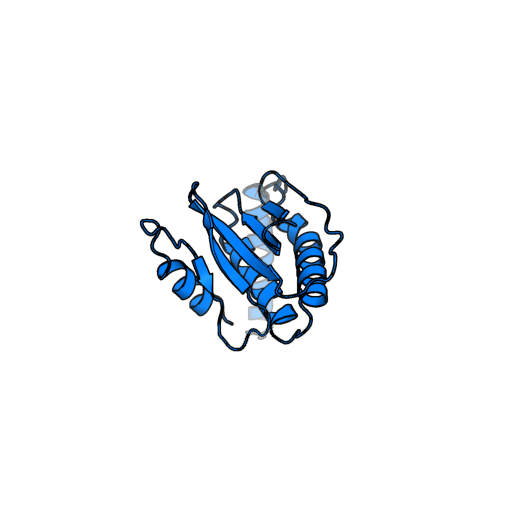198 -14.069 1.00 82.94 105 PRO A O 1
ATOM 880 N N . VAL A 1 106 ? 2.901 8.523 -15.773 1.00 86.44 106 VAL A N 1
ATOM 881 C CA . VAL A 1 106 ? 3.324 9.653 -14.928 1.00 86.44 106 VAL A CA 1
ATOM 882 C C . VAL A 1 106 ? 2.174 10.209 -14.094 1.00 86.44 106 VAL A C 1
ATOM 884 O O . VAL A 1 106 ? 2.347 10.437 -12.905 1.00 86.44 106 VAL A O 1
ATOM 887 N N . GLN A 1 107 ? 0.980 10.354 -14.677 1.00 89.06 107 GLN A N 1
ATOM 888 C CA . GLN A 1 107 ? -0.190 10.827 -13.930 1.00 89.06 107 GLN A CA 1
ATOM 889 C C . GLN A 1 107 ? -0.573 9.850 -12.816 1.00 89.06 107 GLN A C 1
ATOM 891 O O . GLN A 1 107 ? -0.862 10.277 -11.704 1.00 89.06 107 GLN A O 1
ATOM 896 N N . ALA A 1 108 ? -0.534 8.543 -13.092 1.00 90.12 108 ALA A N 1
ATOM 897 C CA . ALA A 1 108 ? -0.796 7.529 -12.075 1.00 90.12 108 ALA A CA 1
ATOM 898 C C . ALA A 1 108 ? 0.234 7.576 -10.935 1.00 90.12 108 ALA A C 1
ATOM 900 O O . ALA A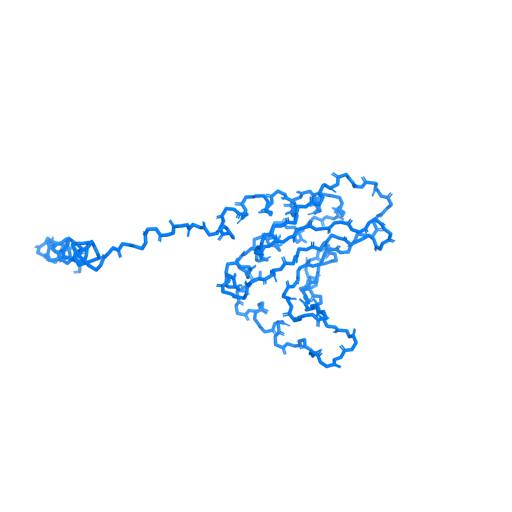 1 108 ? -0.143 7.444 -9.774 1.00 90.12 108 ALA A O 1
ATOM 901 N N . ALA A 1 109 ? 1.510 7.803 -11.252 1.00 90.25 109 ALA A N 1
ATOM 902 C CA . ALA A 1 109 ? 2.565 7.932 -10.253 1.00 90.25 109 ALA A CA 1
ATOM 903 C C . ALA A 1 109 ? 2.369 9.164 -9.360 1.00 90.25 109 ALA A C 1
ATOM 905 O O . ALA A 1 109 ? 2.403 9.038 -8.140 1.00 90.25 109 ALA A O 1
ATOM 906 N N . THR A 1 110 ? 2.096 10.333 -9.951 1.00 91.00 110 THR A N 1
ATOM 907 C CA . THR A 1 110 ? 1.827 11.568 -9.198 1.00 91.00 110 THR A CA 1
ATOM 908 C C . THR A 1 110 ? 0.615 11.419 -8.277 1.00 91.00 110 THR A C 1
ATOM 910 O O . THR A 1 110 ? 0.674 11.825 -7.121 1.00 91.00 110 THR A O 1
ATOM 913 N N . GLU A 1 111 ? -0.461 10.789 -8.753 1.00 92.69 111 GLU A N 1
ATOM 914 C CA . GLU A 1 111 ? -1.647 10.515 -7.930 1.00 92.69 111 GLU A CA 1
ATOM 915 C C . GLU A 1 111 ? -1.337 9.548 -6.780 1.00 92.69 111 GLU A C 1
ATOM 917 O O . GLU A 1 111 ? -1.798 9.763 -5.664 1.00 92.69 111 GLU A O 1
ATOM 922 N N . ILE A 1 112 ? -0.518 8.514 -7.005 1.00 93.06 112 ILE A N 1
ATOM 923 C CA . ILE A 1 112 ? -0.090 7.603 -5.930 1.00 93.06 112 ILE A CA 1
ATOM 924 C C . ILE A 1 112 ? 0.713 8.343 -4.866 1.00 93.06 112 ILE A C 1
ATOM 926 O O . ILE A 1 112 ? 0.460 8.131 -3.684 1.00 93.06 112 ILE A O 1
ATOM 930 N N . VAL A 1 113 ? 1.645 9.210 -5.267 1.00 92.50 113 VAL A N 1
ATOM 931 C CA . VAL A 1 113 ? 2.434 10.021 -4.328 1.00 92.50 113 VAL A CA 1
ATOM 932 C C . VAL A 1 113 ? 1.520 10.927 -3.507 1.00 92.50 113 VAL A C 1
ATOM 934 O O . VAL A 1 113 ? 1.651 10.956 -2.289 1.00 92.50 113 VAL A O 1
ATOM 937 N N . GLN A 1 114 ? 0.548 11.595 -4.138 1.00 92.25 114 GLN A N 1
ATOM 938 C CA . GLN A 1 114 ? -0.401 12.452 -3.425 1.00 92.25 114 GLN A CA 1
ATOM 939 C C . GLN A 1 114 ? -1.244 11.661 -2.418 1.00 92.25 114 GLN A C 1
ATOM 941 O O . GLN A 1 114 ? -1.322 12.039 -1.252 1.00 92.25 114 GLN A O 1
ATOM 946 N N . ILE A 1 115 ? -1.831 10.535 -2.840 1.00 93.06 115 ILE A N 1
ATOM 947 C CA . ILE A 1 115 ? -2.618 9.675 -1.944 1.00 93.06 115 ILE A CA 1
ATOM 948 C C . ILE A 1 115 ? -1.730 9.151 -0.814 1.00 93.06 115 ILE A C 1
ATOM 950 O O . ILE A 1 115 ? -2.167 9.099 0.328 1.00 93.06 115 ILE A O 1
ATOM 954 N N . TYR A 1 116 ? -0.483 8.780 -1.101 1.00 92.94 116 TYR A N 1
ATOM 955 C CA . TYR A 1 116 ? 0.466 8.363 -0.074 1.00 92.94 116 TYR A CA 1
ATOM 956 C C . TYR A 1 116 ? 0.707 9.478 0.946 1.00 92.94 116 TYR A C 1
ATOM 958 O O . TYR A 1 116 ? 0.624 9.213 2.142 1.00 92.94 116 TYR A O 1
ATOM 966 N N . THR A 1 117 ? 0.940 10.717 0.504 1.00 90.62 117 THR A N 1
ATOM 967 C CA . THR A 1 117 ? 1.112 11.873 1.395 1.00 90.62 117 THR A CA 1
ATOM 968 C C . THR A 1 117 ? -0.107 12.079 2.290 1.00 90.62 117 THR A C 1
ATOM 970 O O . THR A 1 117 ? 0.063 12.210 3.501 1.00 90.62 117 THR A O 1
ATOM 973 N N . ASP A 1 118 ? -1.315 12.030 1.726 1.00 90.06 118 ASP A N 1
ATOM 974 C CA . ASP A 1 118 ? -2.566 12.194 2.477 1.00 90.06 118 ASP A CA 1
ATOM 975 C C . ASP A 1 118 ? -2.769 11.059 3.496 1.00 90.06 118 ASP A C 1
ATOM 977 O O . ASP A 1 118 ? -3.244 11.272 4.611 1.00 90.06 118 ASP A O 1
ATOM 981 N N . TRP A 1 119 ? -2.398 9.830 3.127 1.00 91.62 119 TRP A N 1
ATOM 982 C CA . TRP A 1 119 ? -2.589 8.660 3.980 1.00 91.62 119 TRP A CA 1
ATOM 983 C C . TRP A 1 119 ? -1.502 8.482 5.039 1.00 91.62 119 TRP A C 1
ATOM 985 O O . TRP A 1 119 ? -1.710 7.768 6.021 1.00 91.62 119 TRP A O 1
ATOM 995 N N . ASN A 1 120 ? -0.355 9.132 4.868 1.00 86.38 120 ASN A N 1
ATOM 996 C CA . ASN A 1 120 ? 0.805 8.999 5.741 1.00 86.38 120 ASN A CA 1
ATOM 997 C C . ASN A 1 120 ? 0.475 9.304 7.211 1.00 86.38 120 ASN A C 1
ATOM 999 O O . ASN A 1 120 ? 0.972 8.645 8.121 1.00 86.38 120 ASN A O 1
ATOM 1003 N N . GLU A 1 121 ? -0.435 10.249 7.459 1.00 84.50 121 GLU A N 1
ATOM 1004 C CA . GLU A 1 121 ? -0.890 10.585 8.812 1.00 84.50 121 GLU A CA 1
ATOM 1005 C C . GLU A 1 121 ? -1.543 9.400 9.543 1.00 84.50 121 GLU A C 1
ATOM 1007 O O . GLU A 1 121 ? -1.433 9.296 10.767 1.00 84.50 121 GLU A O 1
ATOM 1012 N N . PHE A 1 122 ? -2.183 8.472 8.825 1.00 85.19 122 PHE A N 1
ATOM 1013 C CA . PHE A 1 122 ? -2.789 7.272 9.418 1.00 85.19 122 PHE A CA 1
ATOM 1014 C C . PHE A 1 122 ? -1.766 6.194 9.769 1.00 85.19 122 PHE A C 1
ATOM 1016 O O . PHE A 1 122 ? -2.051 5.352 10.619 1.00 85.19 122 PHE A O 1
ATOM 1023 N N . PHE A 1 123 ? -0.591 6.230 9.139 1.00 83.62 123 PHE A N 1
ATOM 1024 C CA . PHE A 1 123 ? 0.519 5.329 9.438 1.00 83.62 123 PHE A CA 1
ATOM 1025 C C . PHE A 1 123 ? 1.432 5.871 10.528 1.00 83.62 123 PHE A C 1
ATOM 1027 O O . PHE A 1 123 ? 2.381 5.197 10.893 1.00 83.62 123 PHE A O 1
ATOM 1034 N N . SER A 1 124 ? 1.173 7.060 11.071 1.00 75.75 124 SER A N 1
ATOM 1035 C CA . SER A 1 124 ? 1.897 7.525 12.247 1.00 75.75 124 SER A CA 1
ATOM 1036 C C . SER A 1 124 ? 1.471 6.731 13.482 1.00 75.75 124 SER A C 1
ATOM 1038 O O . SER A 1 124 ? 0.292 6.399 13.650 1.00 75.75 124 SER A O 1
ATOM 1040 N N . GLU A 1 125 ? 2.405 6.496 14.410 1.00 65.12 125 GLU A N 1
ATOM 1041 C CA . GLU A 1 125 ? 2.004 6.418 15.808 1.00 65.12 125 GLU A CA 1
ATOM 1042 C C . GLU A 1 125 ? 1.397 7.771 16.146 1.00 65.12 125 GLU A C 1
ATOM 1044 O O . GLU A 1 125 ? 2.055 8.685 16.638 1.00 65.12 125 GLU A O 1
ATOM 1049 N N . ARG A 1 126 ? 0.082 7.893 15.940 1.00 56.62 126 ARG A N 1
ATOM 1050 C CA . ARG A 1 126 ? -0.686 8.618 16.928 1.00 56.62 126 ARG A CA 1
ATOM 1051 C C . ARG A 1 126 ? -0.249 7.956 18.221 1.00 56.62 126 ARG A C 1
ATOM 1053 O O . ARG A 1 126 ? -0.565 6.788 18.454 1.00 56.62 126 ARG A O 1
ATOM 1060 N N . THR A 1 127 ? 0.496 8.687 19.039 1.00 49.19 127 THR A N 1
ATOM 1061 C CA . THR A 1 127 ? 0.340 8.643 20.481 1.00 49.19 127 THR A CA 1
ATOM 1062 C C . THR A 1 127 ? -1.157 8.773 20.709 1.00 49.19 127 THR A C 1
ATOM 1064 O O . THR A 1 127 ? -1.700 9.847 20.943 1.00 49.19 127 THR A O 1
ATOM 1067 N N . GLN A 1 128 ? -1.872 7.666 20.517 1.00 52.97 128 GLN A N 1
ATOM 1068 C CA . GLN A 1 128 ? -3.209 7.497 20.989 1.00 52.97 128 GLN A CA 1
ATOM 1069 C C . GLN A 1 128 ? -2.972 7.630 22.480 1.00 52.97 128 GLN A C 1
ATOM 1071 O O . GLN A 1 128 ? -2.555 6.685 23.150 1.00 52.97 128 GLN A O 1
ATOM 1076 N N . GLN A 1 129 ? -3.210 8.834 22.998 1.00 55.91 129 GLN A N 1
ATOM 1077 C CA . GLN A 1 129 ? -3.925 8.958 24.245 1.00 55.91 129 GLN A CA 1
ATOM 1078 C C . GLN A 1 129 ? -5.154 8.076 24.058 1.00 55.91 129 GLN A C 1
ATOM 1080 O O . GLN A 1 129 ? -6.194 8.502 23.562 1.00 55.91 129 GLN A O 1
ATOM 1085 N N . ARG A 1 130 ? -4.969 6.776 24.306 1.00 65.00 130 ARG A N 1
ATOM 1086 C CA . ARG A 1 130 ? -6.067 5.852 24.464 1.00 65.00 130 ARG A CA 1
ATOM 1087 C C . ARG A 1 130 ? -6.896 6.510 25.541 1.00 65.00 130 ARG A C 1
ATOM 1089 O O . ARG A 1 130 ? -6.354 6.876 26.586 1.00 65.00 130 ARG A O 1
ATOM 1096 N N . LEU A 1 131 ? -8.165 6.733 25.236 1.00 71.38 131 LEU A N 1
ATOM 1097 C CA . LEU A 1 131 ? -9.091 7.184 26.252 1.00 71.38 131 LEU A CA 1
ATOM 1098 C C . LEU A 1 131 ? -8.968 6.198 27.409 1.00 71.38 131 LEU A C 1
ATOM 1100 O O . LEU A 1 131 ? -8.996 4.979 27.203 1.00 71.38 131 LEU A O 1
ATOM 1104 N N . ASP A 1 132 ? -8.728 6.728 28.601 1.00 84.62 132 ASP A N 1
ATOM 1105 C CA . ASP A 1 132 ? -8.714 5.888 29.779 1.00 84.62 132 ASP A CA 1
ATOM 1106 C C . ASP A 1 132 ? -10.099 5.246 29.958 1.00 84.62 132 ASP A C 1
ATOM 1108 O O . ASP A 1 132 ? -11.112 5.699 29.412 1.00 84.62 132 ASP A O 1
ATOM 1112 N N . LEU A 1 133 ? -10.143 4.133 30.689 1.00 84.75 133 LEU A N 1
ATOM 1113 C CA . LEU A 1 133 ? -11.393 3.417 30.928 1.00 84.75 133 LEU A CA 1
ATOM 1114 C C . LEU A 1 133 ? -12.508 4.341 31.474 1.00 84.75 133 LEU A C 1
ATOM 1116 O O . LEU A 1 133 ? -13.632 4.227 30.981 1.00 84.75 133 LEU A O 1
ATOM 1120 N N . PRO A 1 134 ? -12.233 5.288 32.400 1.00 93.12 134 PRO A N 1
ATOM 1121 C CA . PRO A 1 134 ? -13.217 6.285 32.819 1.00 93.12 134 PRO A CA 1
ATOM 1122 C C . PRO A 1 134 ? -13.802 7.112 31.667 1.00 93.12 134 PRO A C 1
ATOM 1124 O O . PRO A 1 134 ? -15.020 7.263 31.591 1.00 93.12 134 PRO A O 1
ATOM 1127 N N . SER A 1 135 ? -12.970 7.604 30.747 1.00 90.06 135 SER A N 1
ATOM 1128 C CA 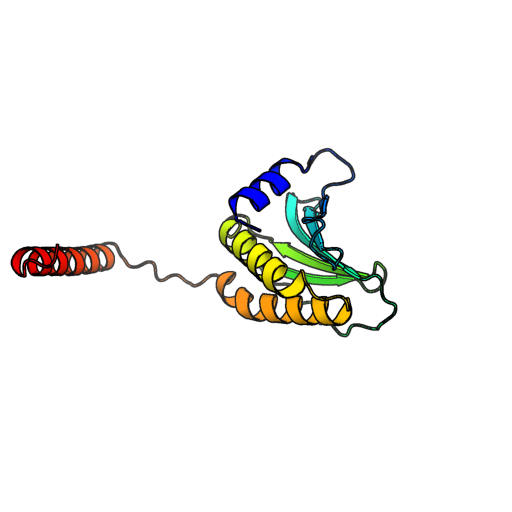. SER A 1 135 ? -13.410 8.400 29.594 1.00 90.06 135 SER A CA 1
ATOM 1129 C C . SER A 1 135 ? -14.293 7.588 28.646 1.00 90.06 135 SER A C 1
ATOM 1131 O O . SER A 1 135 ? -15.311 8.081 28.162 1.00 90.06 135 SER A O 1
ATOM 1133 N N . VAL A 1 136 ? -13.950 6.316 28.420 1.00 91.62 136 VAL A N 1
ATOM 1134 C CA . VAL A 1 136 ? -14.768 5.397 27.610 1.00 91.62 136 VAL A CA 1
ATOM 1135 C C . VAL A 1 136 ? -16.113 5.116 28.286 1.00 91.62 136 VAL A C 1
ATOM 1137 O O . VAL A 1 136 ? -17.149 5.133 27.623 1.00 91.62 136 VAL A O 1
ATOM 1140 N N . MET A 1 137 ? -16.123 4.899 29.604 1.00 92.69 137 MET A N 1
ATOM 1141 C CA . MET A 1 137 ? -17.356 4.698 30.373 1.00 92.69 137 MET A CA 1
ATOM 1142 C C . MET A 1 137 ? -18.257 5.938 30.361 1.00 92.69 137 MET A C 1
ATOM 1144 O O . MET A 1 137 ? -19.472 5.795 30.241 1.00 92.69 137 MET A O 1
ATOM 1148 N N . GLY A 1 138 ? -17.675 7.138 30.447 1.00 96.19 138 GLY A N 1
ATOM 1149 C CA . GLY A 1 138 ? -18.402 8.405 30.342 1.00 96.19 138 GLY A CA 1
ATOM 1150 C C . GLY A 1 138 ? -19.107 8.549 28.994 1.00 96.19 138 GLY A C 1
ATOM 1151 O O . GLY A 1 138 ? -20.325 8.706 28.958 1.00 96.19 138 GLY A O 1
ATOM 1152 N N . LEU A 1 139 ? -18.366 8.376 27.892 1.00 95.38 139 LEU A N 1
ATOM 1153 C CA . LEU A 1 139 ? -18.923 8.410 26.532 1.00 95.38 139 LEU A CA 1
ATOM 1154 C C . LEU A 1 139 ? -20.033 7.373 26.330 1.00 95.38 139 LEU A C 1
ATOM 1156 O O . LEU A 1 139 ? -21.054 7.663 25.708 1.00 95.38 139 LEU A O 1
ATOM 1160 N N . PHE A 1 140 ? -19.855 6.164 26.866 1.00 95.75 140 PHE A N 1
ATOM 1161 C CA . PHE A 1 140 ? -20.883 5.130 26.795 1.00 95.75 140 PHE A CA 1
ATOM 1162 C C . PHE A 1 140 ? -22.142 5.520 27.578 1.00 95.75 140 PHE A C 1
ATOM 1164 O O . PHE A 1 140 ? -23.251 5.313 27.092 1.00 95.75 140 PHE A O 1
ATOM 1171 N N . GLY A 1 141 ? -21.987 6.117 28.763 1.00 96.38 141 GLY A N 1
ATOM 1172 C CA . GLY A 1 141 ? -23.104 6.631 29.556 1.00 96.38 141 GLY A CA 1
ATOM 1173 C C . GLY A 1 141 ? -23.877 7.737 28.838 1.00 96.38 141 GLY A C 1
ATOM 1174 O O . GLY A 1 141 ? -25.106 7.709 28.821 1.00 96.38 141 GLY A O 1
ATOM 1175 N N . GLU A 1 142 ? -23.172 8.667 28.193 1.00 96.81 142 GLU A N 1
ATOM 1176 C CA . GLU A 1 142 ? -23.782 9.737 27.393 1.00 96.81 142 GLU A CA 1
ATOM 1177 C C . GLU A 1 142 ? -24.569 9.181 26.200 1.00 96.81 142 GLU A C 1
ATOM 1179 O O . GLU A 1 142 ? -25.728 9.546 25.998 1.00 96.81 142 GLU A O 1
ATOM 1184 N N . LEU A 1 143 ? -23.979 8.246 25.449 1.00 95.44 143 LEU A N 1
ATOM 1185 C CA . LEU A 1 143 ? -24.645 7.559 24.337 1.00 95.44 143 LEU A CA 1
ATOM 1186 C C . LEU A 1 143 ? -25.873 6.767 24.795 1.00 95.44 143 LEU A C 1
ATOM 1188 O O . LEU A 1 143 ? -26.908 6.796 24.133 1.00 95.44 143 LEU A O 1
ATOM 1192 N N . PHE A 1 144 ? -25.773 6.076 25.929 1.00 95.69 144 PHE A N 1
ATOM 1193 C CA . PHE A 1 144 ? -26.881 5.317 26.499 1.00 95.69 144 PHE A CA 1
ATOM 1194 C C . PHE A 1 144 ? -28.040 6.227 26.912 1.00 95.69 144 PHE A C 1
ATOM 1196 O O . PHE A 1 144 ? -29.198 5.927 26.632 1.00 95.69 144 PHE A O 1
ATOM 1203 N N . LEU A 1 145 ? -27.736 7.364 27.538 1.00 95.88 145 LEU A N 1
ATOM 1204 C CA . LEU A 1 145 ? -28.749 8.332 27.945 1.00 95.88 145 LEU A CA 1
ATOM 1205 C C . LEU A 1 145 ? -29.424 8.969 26.725 1.00 95.88 145 LEU A C 1
ATOM 1207 O O . LEU A 1 145 ? -30.648 9.063 26.684 1.00 95.88 145 LEU A O 1
ATOM 1211 N N . LEU A 1 146 ? -28.649 9.315 25.692 1.00 95.31 146 LEU A N 1
ATOM 1212 C CA . LEU A 1 146 ? -29.186 9.791 24.416 1.00 95.31 146 LEU A CA 1
ATOM 1213 C C . LEU A 1 146 ? -30.122 8.757 23.774 1.00 95.31 146 LEU A C 1
ATOM 1215 O O . LEU A 1 146 ? -31.204 9.113 23.313 1.00 95.31 146 LEU A O 1
ATOM 1219 N N . PHE A 1 147 ? -29.730 7.482 23.769 1.00 94.25 147 PHE A N 1
ATOM 1220 C CA . PHE A 1 147 ? -30.555 6.391 23.253 1.00 94.25 147 PHE A CA 1
ATOM 1221 C C . PHE A 1 147 ? -31.890 6.278 24.005 1.00 94.25 147 PHE A C 1
ATOM 1223 O O . PHE A 1 147 ? -32.943 6.198 23.377 1.00 94.25 147 PHE A O 1
ATOM 1230 N N . GLN A 1 148 ? -31.869 6.368 25.337 1.00 94.69 148 GLN A N 1
ATOM 1231 C CA . GLN A 1 148 ? -33.095 6.366 26.141 1.00 94.69 148 GLN A CA 1
ATOM 1232 C C . GLN A 1 148 ? -34.010 7.556 25.836 1.00 94.69 148 GLN A C 1
ATOM 1234 O O . GLN A 1 148 ? -35.231 7.406 25.815 1.00 94.69 148 GLN A O 1
ATOM 1239 N N . GLU A 1 149 ? -33.450 8.745 25.615 1.00 94.19 149 GLU A N 1
ATOM 1240 C CA . GLU A 1 149 ? -34.247 9.921 25.253 1.00 94.19 149 GLU A CA 1
ATOM 1241 C C . GLU A 1 149 ? -34.852 9.794 23.847 1.00 94.19 149 GLU A C 1
ATOM 1243 O O . GLU A 1 149 ? -35.995 10.198 23.636 1.00 94.19 149 GLU A O 1
ATOM 1248 N N . LEU A 1 150 ? -34.145 9.165 22.902 1.00 93.62 150 LEU A N 1
ATOM 1249 C CA . LEU A 1 150 ? -34.674 8.866 21.566 1.00 93.62 150 LEU A CA 1
ATOM 1250 C C . LEU A 1 150 ? -35.832 7.857 21.605 1.00 93.62 150 LEU A C 1
ATOM 1252 O O . LEU A 1 150 ? -36.841 8.070 20.929 1.00 93.62 150 LEU A O 1
ATOM 1256 N N . GLU A 1 151 ? -35.733 6.807 22.427 1.00 91.38 151 GLU A N 1
ATOM 1257 C CA . GLU A 1 151 ? -36.836 5.857 22.640 1.00 91.38 151 GLU A CA 1
ATOM 1258 C C . GLU A 1 151 ? -38.065 6.548 23.247 1.00 91.38 151 GLU A C 1
ATOM 1260 O O . GLU A 1 151 ? -39.189 6.352 22.785 1.00 91.38 151 GLU A O 1
ATOM 1265 N N . LYS A 1 152 ? -37.865 7.419 24.245 1.00 87.75 152 LYS A N 1
ATOM 1266 C CA . LYS A 1 152 ? -38.957 8.200 24.857 1.00 87.75 152 LYS A CA 1
ATOM 1267 C C . LYS A 1 152 ? -39.591 9.190 23.884 1.00 87.75 152 LYS A C 1
ATOM 1269 O O . LYS A 1 152 ? -40.791 9.442 23.971 1.00 87.75 152 LYS A O 1
ATOM 1274 N N . ALA A 1 153 ? -38.804 9.750 22.969 1.00 85.06 153 ALA A N 1
ATOM 1275 C CA . ALA A 1 153 ? -39.278 10.666 21.937 1.00 85.06 153 ALA A CA 1
ATOM 1276 C C . ALA A 1 153 ? -40.033 9.960 20.792 1.00 85.06 153 ALA A C 1
ATOM 1278 O O . ALA A 1 153 ? -40.535 10.640 19.896 1.00 85.06 153 ALA A O 1
ATOM 1279 N N . GLY A 1 154 ? -40.136 8.623 20.808 1.00 73.81 154 GLY A N 1
ATOM 1280 C CA . GLY A 1 154 ? -40.814 7.845 19.767 1.00 73.81 154 GLY A CA 1
ATOM 1281 C C . GLY A 1 154 ? -40.076 7.848 18.427 1.00 73.81 154 GLY A C 1
ATOM 1282 O O . GLY A 1 154 ? -40.707 7.702 17.383 1.00 73.81 154 GLY A O 1
ATOM 1283 N N . ALA A 1 155 ? -38.758 8.066 18.447 1.00 60.88 155 ALA A N 1
ATOM 1284 C CA . ALA A 1 155 ? -37.919 8.182 17.255 1.00 60.88 155 ALA A CA 1
ATOM 1285 C C . ALA A 1 155 ? -37.198 6.870 16.869 1.00 60.88 155 ALA A C 1
ATOM 1287 O O . ALA A 1 155 ? -36.288 6.913 16.039 1.00 6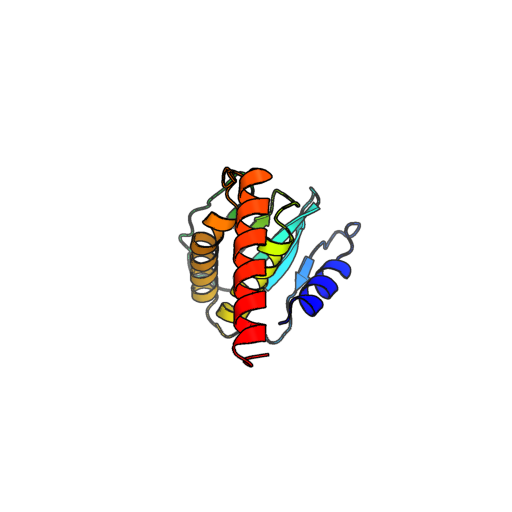0.88 155 ALA A O 1
ATOM 1288 N N . ALA A 1 156 ? -37.587 5.730 17.453 1.00 53.41 156 ALA A N 1
ATOM 1289 C CA . ALA A 1 156 ? -37.002 4.407 17.210 1.00 53.41 156 ALA A CA 1
ATOM 1290 C C . ALA A 1 156 ? -38.055 3.394 16.740 1.00 53.41 156 ALA A C 1
ATOM 1292 O O . ALA A 1 156 ? -39.171 3.397 17.311 1.00 53.41 156 ALA A O 1
#

pLDDT: mean 86.02, std 9.53, range [49.19, 96.81]